Protein AF-A0A5C8MN51-F1 (afdb_monomer)

Radius of gyration: 14.66 Å; Cα contacts (8 Å, |Δi|>4): 58; chains: 1; bounding box: 39×21×38 Å

Structure (mmCIF, N/CA/C/O backbone):
data_AF-A0A5C8MN51-F1
#
_entry.id   AF-A0A5C8MN51-F1
#
loop_
_atom_site.group_PDB
_atom_site.id
_atom_site.type_symbol
_atom_site.label_atom_id
_atom_site.label_alt_id
_atom_site.label_comp_id
_atom_site.label_asym_id
_atom_site.label_entity_id
_atom_site.label_seq_id
_atom_site.pdbx_PDB_ins_code
_atom_site.Cartn_x
_atom_site.Cartn_y
_atom_site.Cartn_z
_atom_site.occupancy
_atom_site.B_iso_or_equiv
_atom_site.auth_seq_id
_atom_site.auth_comp_id
_atom_site.auth_asym_id
_atom_site.auth_atom_id
_atom_site.pdbx_PDB_model_num
ATOM 1 N N . MET A 1 1 ? 1.292 8.478 -12.889 1.00 77.12 1 MET A N 1
ATOM 2 C CA . MET A 1 1 ? -0.125 8.641 -12.503 1.00 77.12 1 MET A CA 1
ATOM 3 C C . MET A 1 1 ? -0.165 8.693 -10.993 1.00 77.12 1 MET A C 1
ATOM 5 O O . MET A 1 1 ? 0.433 7.824 -10.371 1.00 77.12 1 MET A O 1
ATOM 9 N N . GLN A 1 2 ? -0.781 9.716 -10.416 1.00 92.88 2 GLN A N 1
ATOM 10 C CA . GLN A 1 2 ? -1.029 9.766 -8.979 1.00 92.88 2 GLN A CA 1
ATOM 11 C C . GLN A 1 2 ? -2.412 9.167 -8.723 1.00 92.88 2 GLN A C 1
ATOM 13 O O . GLN A 1 2 ? -3.324 9.385 -9.517 1.00 92.88 2 GLN A O 1
ATOM 18 N N . TRP A 1 3 ? -2.550 8.384 -7.658 1.00 95.38 3 TRP A N 1
ATOM 19 C CA . TRP A 1 3 ? -3.834 7.850 -7.220 1.00 95.38 3 TRP A CA 1
ATOM 20 C C . TRP A 1 3 ? -4.077 8.262 -5.774 1.00 95.38 3 TRP A C 1
ATOM 22 O O . TRP A 1 3 ? -3.137 8.465 -5.005 1.00 95.38 3 TRP A O 1
ATOM 32 N N . GLU A 1 4 ? -5.347 8.361 -5.414 1.00 96.69 4 GLU A N 1
ATOM 33 C CA . GLU A 1 4 ? -5.792 8.576 -4.046 1.00 96.69 4 GLU A CA 1
ATOM 34 C C . GLU A 1 4 ? -7.029 7.722 -3.772 1.00 96.69 4 GLU A C 1
ATOM 36 O O . GLU A 1 4 ? -7.806 7.414 -4.676 1.00 96.69 4 GLU A O 1
ATOM 41 N N . TRP A 1 5 ? -7.198 7.308 -2.518 1.00 95.12 5 TRP A N 1
ATOM 42 C CA . TRP A 1 5 ? -8.372 6.566 -2.077 1.00 95.12 5 TRP A CA 1
ATOM 43 C C . TRP A 1 5 ? -8.800 7.049 -0.697 1.00 95.12 5 TRP A C 1
ATOM 45 O O . TRP A 1 5 ? -8.039 6.962 0.269 1.00 95.12 5 TRP A O 1
ATOM 55 N N . ARG A 1 6 ? -10.037 7.543 -0.586 1.00 95.88 6 ARG A N 1
ATOM 56 C CA . ARG A 1 6 ? -10.605 7.959 0.698 1.00 95.88 6 ARG A CA 1
ATOM 57 C C . ARG A 1 6 ? -11.226 6.756 1.398 1.0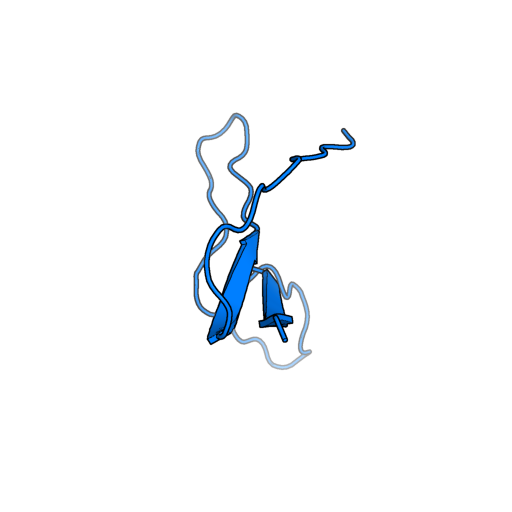0 95.88 6 ARG A C 1
ATOM 59 O O . ARG A 1 6 ? -12.309 6.299 1.044 1.00 95.88 6 ARG A O 1
ATOM 66 N N . TRP A 1 7 ? -10.551 6.272 2.430 1.00 93.62 7 TRP A N 1
ATOM 67 C CA . TRP A 1 7 ? -11.048 5.198 3.281 1.00 93.62 7 TRP A CA 1
ATOM 68 C C . TRP A 1 7 ? -11.820 5.758 4.484 1.00 93.62 7 TRP A C 1
ATOM 70 O O . TRP A 1 7 ? -11.316 6.621 5.202 1.00 93.62 7 TRP A O 1
ATOM 80 N N . LYS A 1 8 ? -13.051 5.276 4.704 1.00 94.75 8 LYS A N 1
ATOM 81 C CA . LYS A 1 8 ? -13.880 5.621 5.869 1.00 94.75 8 LYS A CA 1
ATOM 82 C C . LYS A 1 8 ? -13.830 4.485 6.891 1.00 94.75 8 LYS A C 1
ATOM 84 O O . LYS A 1 8 ? -14.285 3.379 6.610 1.00 94.75 8 LYS A O 1
ATOM 89 N N . VAL A 1 9 ? -13.293 4.768 8.077 1.00 94.31 9 VAL A N 1
ATOM 90 C CA . VAL A 1 9 ? -13.224 3.816 9.195 1.00 94.31 9 VAL A CA 1
ATOM 91 C C . VAL A 1 9 ? -14.425 3.979 10.113 1.00 94.31 9 VAL A C 1
ATOM 93 O O . VAL A 1 9 ? -14.789 5.093 10.475 1.00 94.31 9 VAL A O 1
ATOM 96 N N . HIS A 1 10 ? -15.011 2.854 10.523 1.00 93.69 10 HIS A N 1
ATOM 97 C CA . HIS A 1 10 ? -16.160 2.822 11.432 1.00 93.69 10 HIS A CA 1
ATOM 98 C C . HIS A 1 10 ? 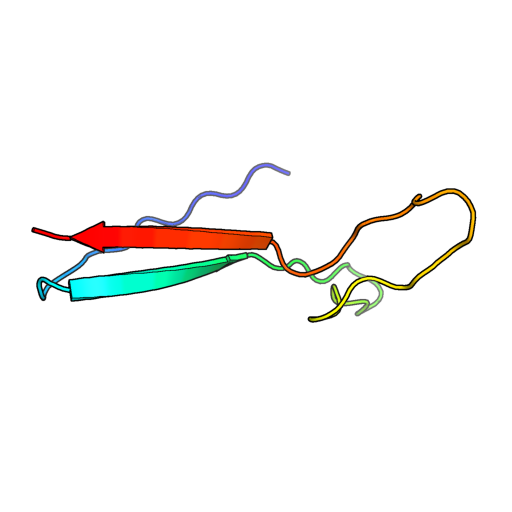-15.853 2.221 12.806 1.00 93.69 10 HIS A C 1
ATOM 100 O O . HIS A 1 10 ? -16.649 2.380 13.727 1.00 93.69 10 HIS A O 1
ATOM 106 N N . LYS A 1 11 ? -14.730 1.511 12.954 1.00 96.31 11 LYS A N 1
ATOM 107 C CA . LYS A 1 11 ? -14.359 0.824 14.194 1.00 96.31 11 LYS A CA 1
ATOM 108 C C . LYS A 1 11 ? -12.921 1.149 14.577 1.00 96.31 11 LYS A C 1
ATOM 110 O O . LYS A 1 11 ? -12.041 1.142 13.717 1.00 96.31 11 LYS A O 1
ATOM 115 N N . LYS A 1 12 ? -12.700 1.369 15.871 1.00 97.25 12 LYS A N 1
ATOM 116 C CA . LYS A 1 12 ? -11.366 1.426 16.478 1.00 97.25 12 LYS A CA 1
ATOM 117 C C . LYS A 1 12 ? -10.654 0.083 16.310 1.00 97.25 12 LYS A C 1
ATOM 119 O O . LYS A 1 12 ? -11.317 -0.947 16.177 1.00 97.25 12 LYS A O 1
ATOM 124 N N . GLY A 1 13 ? -9.328 0.097 16.323 1.00 97.25 13 GLY A N 1
ATOM 125 C CA . GLY A 1 13 ? -8.509 -1.106 16.193 1.00 97.25 13 GLY A CA 1
ATOM 126 C C . GLY A 1 13 ? -7.273 -0.902 15.328 1.00 97.25 13 GLY A C 1
ATOM 127 O O . GLY A 1 13 ? -6.972 0.208 14.888 1.00 97.25 13 GLY A O 1
ATOM 128 N N . GLU A 1 14 ? -6.558 -1.994 15.092 1.00 97.94 14 GLU A N 1
ATOM 129 C CA . GLU A 1 14 ? -5.355 -2.017 14.266 1.00 97.94 14 GLU A CA 1
ATOM 130 C C . GLU A 1 14 ? -5.682 -2.475 12.847 1.00 97.94 14 GLU A C 1
ATOM 132 O O . GLU A 1 14 ? -6.435 -3.427 12.636 1.00 97.94 14 GLU A O 1
ATOM 137 N N . TYR A 1 15 ? -5.100 -1.787 11.870 1.00 97.38 15 TYR A N 1
ATOM 138 C CA . TYR A 1 15 ? -5.291 -2.075 10.458 1.00 97.38 15 TYR A CA 1
ATOM 139 C C . TYR A 1 15 ? -3.953 -2.042 9.726 1.00 97.38 15 TYR A C 1
ATOM 141 O O . TYR A 1 15 ? -3.108 -1.177 9.966 1.00 97.38 15 TYR A O 1
ATOM 149 N N . THR A 1 16 ? -3.800 -2.948 8.764 1.00 97.19 16 THR A N 1
ATOM 150 C CA . THR A 1 16 ? -2.713 -2.905 7.785 1.00 97.19 16 THR A CA 1
ATOM 151 C C . THR A 1 16 ? -3.292 -2.525 6.431 1.00 97.19 16 THR A C 1
ATOM 153 O O . THR A 1 16 ? -4.030 -3.300 5.822 1.00 97.19 16 THR A O 1
ATOM 156 N N . ILE A 1 17 ? -2.939 -1.341 5.939 1.00 96.56 17 ILE A N 1
ATOM 157 C CA . ILE A 1 17 ? -3.267 -0.914 4.580 1.00 96.56 17 ILE A CA 1
ATOM 158 C C . ILE A 1 17 ? -2.220 -1.492 3.631 1.00 96.56 17 ILE A C 1
ATOM 160 O O . ILE A 1 17 ? -1.017 -1.341 3.851 1.00 96.56 17 ILE A O 1
ATOM 164 N N . LEU A 1 18 ? -2.689 -2.144 2.567 1.00 97.44 18 LEU A N 1
ATOM 165 C CA . LEU A 1 18 ? -1.863 -2.685 1.494 1.00 97.44 18 LEU A CA 1
ATOM 166 C C . LEU A 1 18 ? -2.100 -1.887 0.211 1.00 97.44 18 LEU A C 1
ATOM 168 O O . LEU A 1 18 ? -3.249 -1.686 -0.180 1.00 97.44 18 LEU A O 1
ATOM 172 N N . ALA A 1 19 ? -1.026 -1.490 -0.468 1.00 96.75 19 ALA A N 1
ATOM 173 C CA . ALA A 1 19 ? -1.093 -0.847 -1.778 1.00 96.75 19 ALA A CA 1
ATOM 174 C C . ALA A 1 19 ? -0.312 -1.662 -2.814 1.00 96.75 19 ALA A C 1
ATOM 176 O O . ALA A 1 19 ? 0.848 -2.018 -2.587 1.00 96.75 19 ALA A O 1
ATOM 177 N N . LYS A 1 20 ? -0.959 -1.963 -3.949 1.00 97.00 20 LYS A N 1
ATOM 178 C CA . LYS A 1 20 ? -0.346 -2.673 -5.076 1.00 97.00 20 LYS A CA 1
ATOM 179 C C . LYS A 1 20 ? -0.801 -2.117 -6.424 1.00 97.00 20 LYS A C 1
ATOM 181 O O . LYS A 1 20 ? -1.940 -1.674 -6.550 1.00 97.00 20 LYS A O 1
ATOM 186 N N . ALA A 1 21 ? 0.052 -2.225 -7.435 1.00 96.81 21 ALA A N 1
ATOM 187 C CA . ALA A 1 21 ? -0.239 -1.876 -8.821 1.00 96.81 21 ALA A CA 1
ATOM 188 C C . ALA A 1 21 ? -0.227 -3.110 -9.738 1.00 96.81 21 ALA A C 1
ATOM 190 O O . ALA A 1 21 ? 0.459 -4.102 -9.469 1.00 96.81 21 ALA A O 1
ATOM 191 N N . THR A 1 22 ? -0.989 -3.018 -10.829 1.00 97.12 22 THR A N 1
ATOM 192 C CA . THR A 1 22 ? -0.928 -3.918 -11.989 1.00 97.12 22 THR A CA 1
ATOM 193 C C . THR A 1 22 ? -0.786 -3.057 -13.235 1.00 97.12 22 THR A C 1
ATOM 195 O O . THR A 1 22 ? -1.503 -2.065 -13.361 1.00 97.12 22 THR A O 1
ATOM 198 N N . ASP A 1 23 ? 0.157 -3.384 -14.113 1.00 96.31 23 ASP A N 1
ATOM 199 C CA . ASP A 1 23 ? 0.377 -2.616 -15.340 1.00 96.31 23 ASP A CA 1
ATOM 200 C C . ASP A 1 23 ? -0.488 -3.095 -16.518 1.00 96.31 23 ASP A C 1
ATOM 202 O O . ASP A 1 23 ? -1.230 -4.073 -16.422 1.00 96.31 23 ASP A O 1
ATOM 206 N N . SER A 1 24 ? -0.389 -2.398 -17.652 1.00 97.56 24 SER A N 1
ATOM 207 C CA . SER A 1 24 ? -1.129 -2.718 -18.880 1.00 97.56 24 SER A CA 1
ATOM 208 C C . SER A 1 24 ? -0.742 -4.057 -19.514 1.00 97.56 24 SER A C 1
ATOM 210 O O . SER A 1 24 ? -1.494 -4.575 -20.334 1.00 97.56 24 SER A O 1
ATOM 212 N N . SER A 1 25 ? 0.403 -4.631 -19.139 1.00 98.06 25 SER A N 1
ATOM 213 C CA . SER A 1 25 ? 0.824 -5.977 -19.538 1.00 98.06 25 SER A CA 1
ATOM 214 C C . SER A 1 25 ? 0.308 -7.062 -18.584 1.00 98.06 25 SER A C 1
ATOM 216 O O . SER A 1 25 ? 0.663 -8.227 -18.745 1.00 98.06 25 SER A O 1
ATOM 218 N N . GLY A 1 26 ? -0.502 -6.703 -17.583 1.00 97.56 26 GLY A N 1
ATOM 219 C CA . GLY A 1 26 ? -1.062 -7.637 -16.607 1.00 97.56 26 GLY A CA 1
ATOM 220 C C . GLY A 1 26 ? -0.078 -8.062 -15.515 1.00 97.56 26 GLY A C 1
ATOM 221 O O . GLY A 1 26 ? -0.351 -9.015 -14.787 1.00 97.56 26 GLY A O 1
ATOM 222 N N . ARG A 1 27 ? 1.069 -7.386 -15.369 1.00 96.88 27 ARG A N 1
ATOM 223 C CA . ARG A 1 27 ? 2.055 -7.715 -14.330 1.00 96.88 27 ARG A CA 1
ATOM 224 C C . ARG A 1 27 ? 1.669 -7.033 -13.022 1.00 96.88 27 ARG A C 1
ATOM 226 O O . ARG A 1 27 ? 1.551 -5.810 -12.975 1.00 96.88 27 ARG A O 1
ATOM 233 N N . THR A 1 28 ? 1.519 -7.810 -11.951 1.00 97.50 28 THR A N 1
ATOM 234 C CA . THR A 1 28 ? 1.160 -7.323 -10.606 1.00 97.50 28 THR A CA 1
ATOM 235 C C . THR A 1 28 ? 2.340 -7.436 -9.639 1.00 97.50 28 THR A C 1
ATOM 237 O O . THR A 1 28 ? 3.104 -8.399 -9.687 1.00 97.50 28 THR A O 1
ATOM 240 N N . GLN A 1 29 ? 2.470 -6.474 -8.723 1.00 97.81 29 GLN A N 1
ATOM 241 C CA . GLN A 1 29 ? 3.473 -6.524 -7.650 1.00 97.81 29 GLN A CA 1
ATOM 242 C C . GLN A 1 29 ? 3.310 -7.769 -6.742 1.00 97.81 29 GLN A C 1
ATOM 244 O O . GLN A 1 29 ? 2.181 -8.098 -6.361 1.00 97.81 29 GLN A O 1
ATOM 249 N N . PRO A 1 30 ? 4.410 -8.449 -6.352 1.00 96.88 30 PRO A N 1
ATOM 250 C CA . PRO A 1 30 ? 4.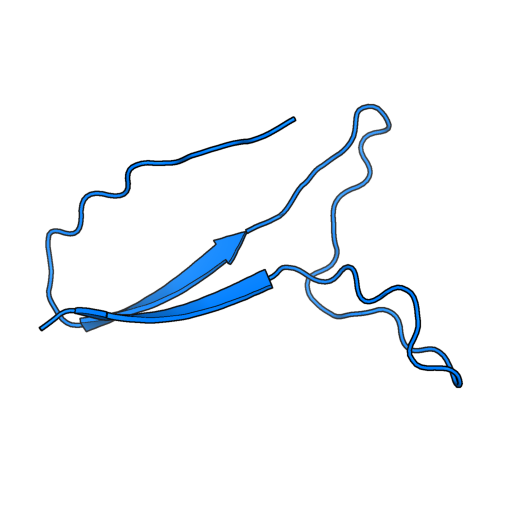368 -9.624 -5.480 1.00 96.88 30 PRO A CA 1
ATOM 251 C C . PRO A 1 30 ? 4.192 -9.269 -3.994 1.00 96.88 30 PRO A C 1
ATOM 253 O O . PRO A 1 30 ? 4.551 -8.185 -3.541 1.00 96.88 30 PRO A O 1
ATOM 256 N N . PHE A 1 31 ? 3.699 -10.216 -3.190 1.00 96.31 31 PHE A N 1
ATOM 257 C CA . PHE A 1 31 ? 3.599 -10.054 -1.729 1.00 96.31 31 PHE A CA 1
ATOM 258 C C . PHE A 1 31 ? 4.958 -10.011 -1.021 1.00 96.31 31 PHE A C 1
ATOM 260 O O . PHE A 1 31 ? 5.100 -9.338 -0.000 1.00 96.31 31 PHE A O 1
ATOM 267 N N . THR 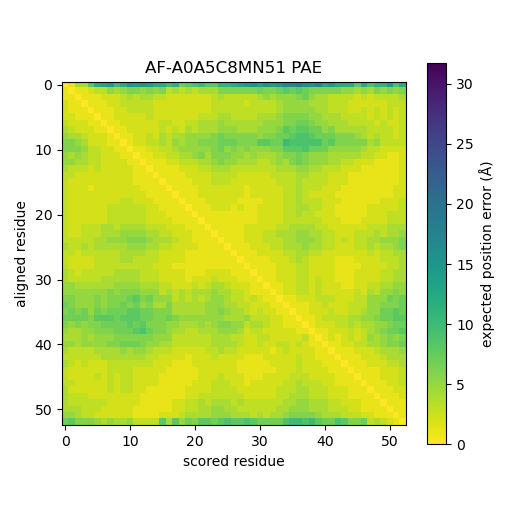A 1 32 ? 5.940 -10.738 -1.548 1.00 94.75 32 THR A N 1
ATOM 268 C CA . THR A 1 32 ? 7.309 -10.806 -1.033 1.00 94.75 32 THR A CA 1
ATOM 269 C C . THR A 1 32 ? 8.273 -10.269 -2.084 1.00 94.75 32 THR A C 1
ATOM 271 O O . THR A 1 32 ? 8.090 -10.557 -3.270 1.00 94.75 32 THR A O 1
ATOM 274 N N . PRO A 1 33 ? 9.303 -9.500 -1.695 1.00 92.88 33 PRO A N 1
ATOM 275 C CA . PRO A 1 33 ? 10.271 -8.984 -2.653 1.00 92.88 33 PRO A CA 1
ATOM 276 C C . PRO A 1 33 ? 11.080 -10.131 -3.261 1.00 92.88 33 PRO A C 1
ATOM 278 O O . PRO A 1 33 ? 11.382 -11.118 -2.590 1.00 92.88 33 PRO A O 1
ATOM 281 N N . MET A 1 34 ? 11.475 -9.978 -4.524 1.00 92.12 34 MET A N 1
ATOM 282 C CA . MET A 1 34 ? 12.462 -10.872 -5.120 1.00 92.12 34 MET A CA 1
ATOM 283 C C . MET A 1 34 ? 13.841 -10.526 -4.568 1.00 92.12 34 MET A C 1
ATOM 285 O O . MET A 1 34 ? 14.299 -9.387 -4.673 1.00 92.12 34 MET A O 1
ATOM 289 N N . TRP A 1 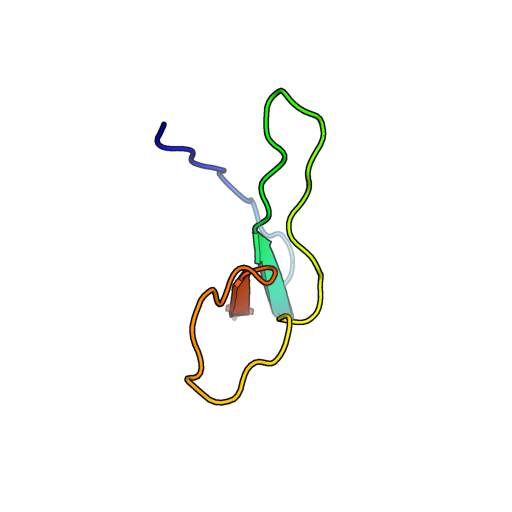35 ? 14.503 -11.510 -3.971 1.00 93.62 35 TRP A N 1
ATOM 290 C CA . TRP A 1 35 ? 15.831 -11.308 -3.416 1.00 93.62 35 TRP A CA 1
ATOM 291 C C . TRP A 1 35 ? 16.881 -11.172 -4.525 1.00 93.62 35 TRP A C 1
ATOM 293 O O . TRP A 1 35 ? 16.852 -11.883 -5.528 1.00 93.62 35 TRP A O 1
ATOM 303 N N . ASN A 1 36 ? 17.847 -10.281 -4.320 1.00 93.00 36 ASN A N 1
ATOM 304 C CA . ASN A 1 36 ? 19.096 -10.262 -5.071 1.00 93.00 36 ASN A CA 1
ATOM 305 C C . ASN A 1 36 ? 20.227 -9.750 -4.177 1.00 93.00 36 ASN A C 1
ATOM 307 O O . ASN A 1 36 ? 20.004 -8.941 -3.277 1.00 93.00 36 ASN A O 1
ATOM 311 N N . ARG A 1 37 ? 21.459 -10.174 -4.481 1.00 95.69 37 ARG A N 1
ATOM 312 C CA . ARG A 1 37 ? 22.669 -9.859 -3.702 1.00 95.69 37 ARG A CA 1
ATOM 313 C C . ARG A 1 37 ? 22.891 -8.359 -3.461 1.00 95.69 37 ARG A C 1
ATOM 315 O O . ARG A 1 37 ? 23.515 -8.004 -2.469 1.00 95.69 37 ARG A O 1
ATOM 322 N N . LYS A 1 38 ? 22.426 -7.491 -4.365 1.00 95.75 38 LYS A N 1
ATOM 323 C CA . LYS A 1 38 ? 22.609 -6.032 -4.277 1.00 95.75 38 LYS A CA 1
ATOM 324 C C . LYS A 1 38 ? 21.447 -5.308 -3.582 1.00 95.75 38 LYS A C 1
ATOM 326 O O . LYS A 1 38 ? 21.560 -4.115 -3.335 1.00 95.75 38 LYS A O 1
ATOM 331 N N . GLY A 1 39 ? 20.348 -6.001 -3.274 1.00 92.62 39 GLY A N 1
ATOM 332 C CA . GLY A 1 39 ? 19.172 -5.418 -2.624 1.00 92.62 39 GLY A CA 1
ATOM 333 C C . GLY A 1 39 ? 18.313 -4.513 -3.518 1.00 92.62 39 GLY A C 1
ATOM 334 O O . GLY A 1 39 ? 17.572 -3.681 -3.006 1.00 92.62 39 GLY A O 1
ATOM 335 N N . TYR A 1 40 ? 18.400 -4.636 -4.844 1.00 95.00 40 TYR A N 1
ATOM 336 C CA . TYR A 1 40 ? 17.664 -3.768 -5.774 1.00 95.00 40 TYR A CA 1
ATOM 337 C C . TYR A 1 40 ? 16.259 -4.266 -6.115 1.00 95.00 40 TYR A C 1
ATOM 339 O O . TYR A 1 40 ? 15.908 -5.409 -5.848 1.00 95.00 40 TYR A O 1
ATOM 347 N N . GLY A 1 41 ? 15.450 -3.409 -6.742 1.00 92.69 41 GLY A N 1
ATOM 348 C CA . GLY A 1 41 ? 14.155 -3.819 -7.291 1.00 92.69 41 GLY A CA 1
ATOM 349 C C . GLY A 1 41 ? 13.137 -4.237 -6.230 1.00 92.69 41 GLY A C 1
ATOM 350 O O . GLY A 1 41 ? 12.312 -5.112 -6.492 1.00 92.69 41 GLY A O 1
ATOM 351 N N . TYR A 1 42 ? 13.188 -3.631 -5.038 1.00 94.12 42 TYR A N 1
ATOM 352 C CA . TYR A 1 42 ? 12.152 -3.830 -4.031 1.00 94.12 42 TYR A CA 1
ATOM 353 C C . TYR A 1 42 ? 10.817 -3.310 -4.576 1.00 94.12 42 TYR A C 1
ATOM 355 O O . TYR A 1 42 ? 10.545 -2.114 -4.578 1.00 94.12 42 TYR A O 1
ATOM 363 N N . ASN A 1 43 ? 10.007 -4.236 -5.078 1.00 95.81 43 ASN A N 1
ATOM 364 C CA . ASN A 1 43 ? 8.723 -3.961 -5.713 1.00 95.81 43 ASN A CA 1
ATOM 365 C C . ASN A 1 43 ? 7.596 -4.782 -5.067 1.00 95.81 43 ASN A C 1
ATOM 367 O O . ASN A 1 43 ? 6.615 -5.123 -5.722 1.00 95.81 43 ASN A O 1
ATOM 371 N N . ALA A 1 44 ? 7.772 -5.174 -3.803 1.00 96.88 44 ALA A N 1
ATOM 372 C CA . ALA A 1 44 ? 6.737 -5.872 -3.055 1.00 96.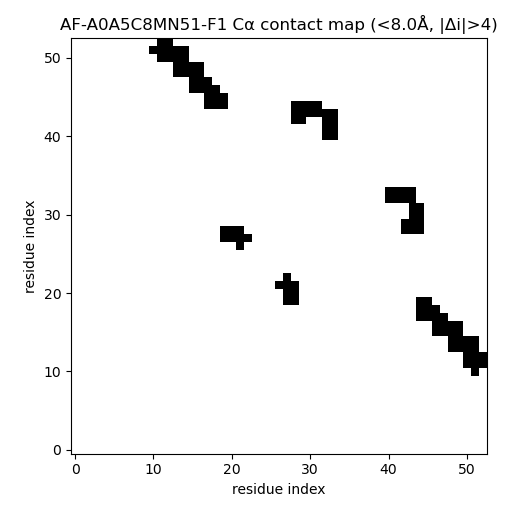88 44 ALA A CA 1
ATOM 373 C C . ALA A 1 44 ? 5.589 -4.924 -2.684 1.00 96.88 44 ALA A C 1
ATOM 375 O O . ALA A 1 44 ? 5.770 -3.707 -2.638 1.00 96.88 44 ALA A O 1
ATOM 376 N N . ILE A 1 45 ? 4.423 -5.492 -2.375 1.00 98.00 45 ILE A N 1
ATOM 377 C CA . ILE A 1 45 ? 3.268 -4.747 -1.857 1.00 98.00 45 ILE A CA 1
ATOM 378 C C . ILE A 1 45 ? 3.690 -3.902 -0.650 1.00 98.00 45 ILE A C 1
ATOM 380 O O . ILE A 1 45 ? 4.169 -4.433 0.357 1.00 98.00 45 ILE A O 1
ATOM 384 N N . GLN A 1 46 ? 3.461 -2.592 -0.738 1.00 96.31 46 GLN A N 1
ATOM 385 C CA . GLN A 1 46 ? 3.713 -1.680 0.369 1.00 96.31 46 GLN A CA 1
ATOM 386 C C . GLN A 1 46 ? 2.666 -1.900 1.460 1.00 96.31 46 GLN A C 1
ATOM 388 O O . GLN A 1 46 ? 1.474 -2.038 1.173 1.00 96.31 46 GLN A O 1
ATOM 393 N N . LYS A 1 47 ? 3.119 -1.915 2.716 1.00 96.94 47 LYS A N 1
ATOM 394 C CA . LYS A 1 47 ? 2.271 -2.105 3.894 1.00 96.94 47 LYS A CA 1
ATOM 395 C C . LYS A 1 47 ? 2.421 -0.920 4.834 1.00 96.94 47 LYS A C 1
ATOM 397 O O . LYS A 1 47 ? 3.544 -0.548 5.164 1.00 96.94 47 LYS A O 1
ATOM 402 N N . VAL A 1 48 ? 1.305 -0.367 5.292 1.00 97.06 48 VAL A N 1
ATOM 403 C CA . VAL A 1 48 ? 1.275 0.677 6.321 1.00 97.06 48 VAL A CA 1
ATOM 404 C C . VAL A 1 48 ? 0.424 0.176 7.476 1.00 97.06 48 VAL A C 1
ATOM 406 O O . VAL A 1 48 ? -0.737 -0.177 7.281 1.00 97.06 48 VAL A O 1
ATOM 409 N N . HIS A 1 49 ? 1.014 0.124 8.666 1.00 97.69 49 HIS A N 1
ATOM 410 C CA . HIS A 1 49 ? 0.325 -0.268 9.891 1.00 97.69 49 HIS A CA 1
ATOM 411 C C . HIS A 1 49 ? -0.163 0.987 10.596 1.00 97.69 49 HIS A C 1
ATOM 413 O O . HIS A 1 49 ? 0.606 1.928 10.788 1.00 97.69 49 HIS A O 1
ATOM 419 N N . ILE A 1 50 ? -1.436 0.998 10.964 1.00 96.75 50 ILE A N 1
ATOM 420 C CA . ILE A 1 50 ? -2.073 2.121 11.643 1.00 96.75 50 ILE A CA 1
ATOM 421 C C . ILE A 1 50 ? -2.982 1.605 12.749 1.00 96.75 50 ILE A C 1
ATOM 423 O O . ILE A 1 50 ? -3.604 0.548 12.632 1.00 96.75 50 ILE A O 1
ATOM 427 N N . LYS A 1 51 ? -3.084 2.392 13.814 1.00 97.31 51 LYS A N 1
ATOM 428 C CA . LYS A 1 51 ? -4.012 2.171 14.915 1.00 97.31 51 LYS A CA 1
ATOM 429 C C . LYS A 1 51 ? -5.031 3.303 14.917 1.00 97.31 51 LYS A C 1
ATOM 431 O O . LYS A 1 51 ? -4.652 4.468 14.829 1.00 97.31 51 LYS A O 1
ATOM 436 N N . ILE A 1 52 ? -6.308 2.951 14.995 1.00 96.62 52 ILE A N 1
ATOM 437 C CA . ILE A 1 52 ? -7.42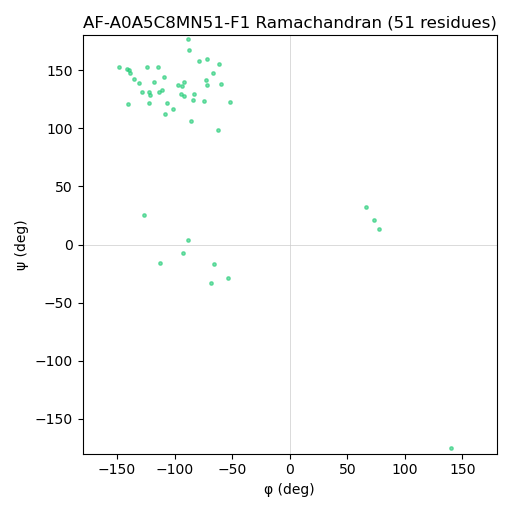2 3.891 15.102 1.00 96.62 52 ILE A CA 1
ATOM 438 C C . ILE A 1 52 ? -7.953 3.839 16.530 1.00 96.62 52 ILE A C 1
ATOM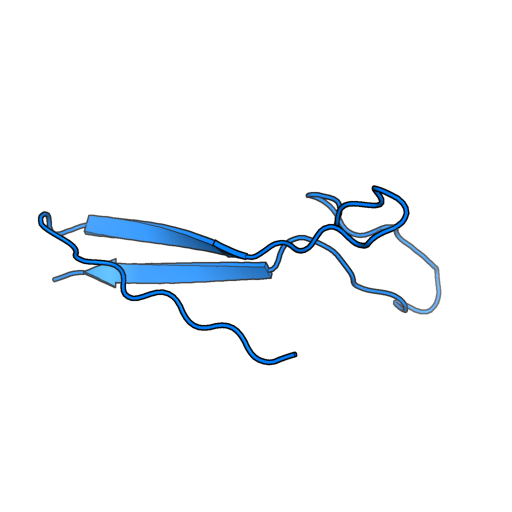 440 O O . ILE A 1 52 ? -8.356 2.769 16.998 1.00 96.62 52 ILE A O 1
ATOM 444 N N . GLU A 1 53 ? -7.938 4.990 17.199 1.00 89.88 53 GLU A N 1
ATOM 445 C CA . GLU A 1 53 ? -8.299 5.156 18.613 1.00 89.88 53 GLU A CA 1
ATOM 446 C C . GLU A 1 53 ? -9.669 5.779 18.856 1.00 89.88 53 GLU A C 1
ATOM 448 O O . GLU A 1 53 ? -10.330 6.286 17.923 1.00 89.88 53 GLU A O 1
#

Secondary structure (DSSP, 8-state):
------PPP-S-EEEEEEE--B-TT--B--SSPPP-TT-----SPEEEEEEE-

Solvent-accessible surface area (backbone atoms only — not comparable to full-atom values): 3734 Å² total; per-residue (Å²): 136,91,85,88,80,91,80,84,84,88,70,68,48,78,48,75,50,75,51,78,60,66,52,97,87,71,55,60,53,40,84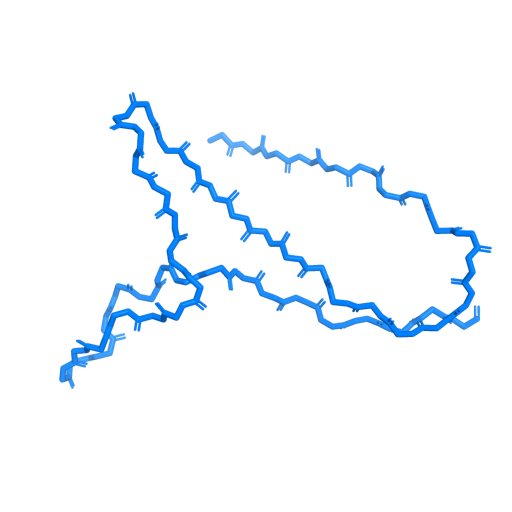,62,57,67,86,51,100,84,68,59,78,80,51,34,47,46,74,48,79,47,74,42,126

pLDDT: mean 95.49, std 3.13, range [77.12, 98.06]

Sequence (53 aa):
MQWEWRWKVHKKGEYTILAKATDSSGRTQPFTPMWNRKGYGYNAIQKVHIKIE

Foldseek 3Di:
DDDDDDDDDDDWFKDKDWDKDADPVRDIAAQDADDDPVPPDRRHIDIDIDGGD

Nearest PDB structures (foldseek):
  2ca3-assembly1_A  TM=9.238E-01  e=3.383E-01  Ancylobacter novellus
  2bpb-assembly1_A  TM=9.345E-01  e=3.807E-01  Ancylobacter novellus
  2ca4-assembly1_A  TM=9.384E-01  e=4.284E-01  Ancylobacter novellus
  4lm6-assembly1_C  TM=3.464E-01  e=7.751E+00  Hemiselmis virescens

Mean predicted aligned error: 3.18 Å